Protein AF-A0A9D2RG95-F1 (afdb_monomer)

Radius of gyration: 26.45 Å; Cα contacts (8 Å, |Δi|>4): 60; chains: 1; bounding box: 80×42×58 Å

pLDDT: mean 75.7, std 16.34, range [35.78, 97.38]

Organism: NCBI:txid2838684

Structure (mmCIF, N/CA/C/O backbone):
data_AF-A0A9D2RG95-F1
#
_entry.id   AF-A0A9D2RG95-F1
#
loop_
_atom_site.group_PDB
_atom_site.id
_atom_site.type_symbol
_atom_site.label_atom_id
_atom_site.label_alt_id
_atom_site.label_comp_id
_atom_site.label_asym_id
_atom_site.label_entity_id
_atom_site.label_seq_id
_atom_site.pdbx_PDB_ins_code
_atom_site.Cartn_x
_atom_site.Cartn_y
_atom_site.Cartn_z
_atom_site.occupancy
_atom_site.B_iso_or_equiv
_atom_site.auth_seq_id
_atom_site.auth_comp_id
_atom_site.auth_asym_id
_atom_site.auth_atom_id
_atom_site.pdbx_PDB_model_num
ATOM 1 N N . MET A 1 1 ? -0.736 22.226 11.558 1.00 35.78 1 MET A N 1
ATOM 2 C CA . MET A 1 1 ? -0.868 20.759 11.587 1.00 35.78 1 MET A CA 1
ATOM 3 C C . MET A 1 1 ? -1.206 20.359 10.177 1.00 35.78 1 MET A C 1
ATOM 5 O O . MET A 1 1 ? -2.366 20.478 9.792 1.00 35.78 1 MET A O 1
ATOM 9 N N . ASP A 1 2 ? -0.188 20.009 9.402 1.00 47.25 2 ASP A N 1
ATOM 10 C CA . ASP A 1 2 ? -0.387 19.375 8.107 1.00 47.25 2 ASP A CA 1
ATOM 11 C C . ASP A 1 2 ? -1.189 18.106 8.369 1.00 47.25 2 ASP A C 1
ATOM 13 O O . ASP A 1 2 ? -0.787 17.233 9.139 1.00 47.25 2 ASP A O 1
ATOM 17 N N . ARG A 1 3 ? -2.428 18.084 7.882 1.00 46.66 3 ARG A N 1
ATOM 18 C CA . ARG A 1 3 ? -3.219 16.865 7.916 1.00 46.66 3 ARG A CA 1
ATOM 19 C C . ARG A 1 3 ? -2.634 15.998 6.821 1.00 46.66 3 ARG A C 1
ATOM 21 O O . ARG A 1 3 ? -2.977 16.217 5.663 1.00 46.66 3 ARG A O 1
ATOM 28 N N . ASP A 1 4 ? -1.777 15.052 7.192 1.00 62.41 4 ASP A N 1
ATOM 29 C CA . ASP A 1 4 ? -1.473 13.916 6.330 1.00 62.41 4 ASP A CA 1
ATOM 30 C C . ASP A 1 4 ? -2.816 13.322 5.906 1.00 62.41 4 ASP A C 1
ATOM 32 O O . ASP A 1 4 ? -3.574 12.780 6.720 1.00 62.41 4 ASP A O 1
ATOM 36 N N . MET A 1 5 ? -3.184 13.559 4.648 1.00 60.47 5 MET A N 1
ATOM 37 C CA . MET A 1 5 ? -4.408 13.017 4.092 1.00 60.47 5 MET A CA 1
ATOM 38 C C . MET A 1 5 ? -4.268 11.493 4.157 1.00 60.47 5 MET A C 1
ATOM 40 O O . MET A 1 5 ? -3.232 10.973 3.739 1.00 60.47 5 MET A O 1
ATOM 44 N N . PRO A 1 6 ? -5.248 10.766 4.721 1.00 71.69 6 PRO A N 1
ATOM 45 C CA . PRO A 1 6 ? -5.154 9.319 4.798 1.00 71.69 6 PRO A CA 1
ATOM 46 C C . PRO A 1 6 ? -4.976 8.762 3.385 1.00 71.69 6 PRO A C 1
ATOM 48 O O . PRO A 1 6 ? -5.743 9.109 2.485 1.00 71.69 6 PRO A O 1
ATOM 51 N N . GLY A 1 7 ? -3.945 7.935 3.205 1.00 79.88 7 GLY A N 1
ATOM 52 C CA . GLY A 1 7 ? -3.674 7.285 1.928 1.00 79.88 7 GLY A CA 1
ATOM 53 C C . GLY A 1 7 ? -4.872 6.451 1.449 1.00 79.88 7 GLY A C 1
ATOM 54 O O . GLY A 1 7 ? -5.694 6.022 2.271 1.00 79.88 7 GLY A O 1
ATOM 55 N N . PRO A 1 8 ? -5.000 6.228 0.130 1.00 86.69 8 PRO A N 1
ATOM 56 C CA . PRO A 1 8 ? -6.091 5.438 -0.430 1.00 86.69 8 PRO A CA 1
ATOM 57 C C . PRO A 1 8 ? -6.066 3.994 0.094 1.00 86.69 8 PRO A C 1
ATOM 59 O O . PRO A 1 8 ? -5.005 3.437 0.377 1.00 86.69 8 PRO A O 1
ATOM 62 N N . MET A 1 9 ? -7.245 3.375 0.217 1.00 89.50 9 MET A N 1
ATOM 63 C CA . MET A 1 9 ? -7.356 1.950 0.551 1.00 89.50 9 MET A CA 1
ATOM 64 C C . MET A 1 9 ? -6.819 1.109 -0.605 1.00 89.50 9 MET A C 1
ATOM 66 O O . MET A 1 9 ? -7.086 1.405 -1.771 1.00 89.50 9 MET A O 1
ATOM 70 N N . THR A 1 10 ? -6.075 0.050 -0.289 1.00 90.44 10 THR A N 1
ATOM 71 C CA . THR A 1 10 ? -5.647 -0.897 -1.322 1.00 90.44 10 THR A CA 1
ATOM 72 C C . THR A 1 10 ? -6.854 -1.688 -1.839 1.00 90.44 10 THR A C 1
ATOM 74 O O . THR A 1 10 ? -7.814 -1.890 -1.085 1.00 90.44 10 THR A O 1
ATOM 77 N N . PRO A 1 11 ? -6.813 -2.225 -3.074 1.00 88.12 11 PRO A N 1
ATOM 78 C CA . PRO A 1 11 ? -7.899 -3.065 -3.583 1.00 88.12 11 PRO A CA 1
ATOM 79 C C . PRO A 1 11 ? -8.165 -4.273 -2.673 1.00 88.12 11 PRO A C 1
ATOM 81 O O . PRO A 1 11 ? -9.296 -4.723 -2.511 1.00 88.12 11 PRO A O 1
ATOM 84 N N . PHE A 1 12 ? -7.121 -4.777 -2.007 1.00 88.75 12 PHE A N 1
ATOM 85 C CA . PHE A 1 12 ? -7.258 -5.833 -1.012 1.00 88.75 12 PHE A CA 1
ATOM 86 C C . PHE A 1 12 ? -8.020 -5.370 0.238 1.00 88.75 12 PHE A C 1
ATOM 88 O O . PHE A 1 12 ? -8.927 -6.073 0.690 1.00 88.75 12 PHE A O 1
ATOM 95 N N . ASP A 1 13 ? -7.696 -4.190 0.775 1.00 91.38 13 ASP A N 1
ATOM 96 C CA . ASP A 1 13 ? -8.380 -3.625 1.942 1.00 91.38 13 ASP A CA 1
ATOM 97 C C . ASP A 1 13 ? -9.872 -3.403 1.678 1.00 91.38 13 ASP A C 1
ATOM 99 O O . ASP A 1 13 ? -10.701 -3.705 2.541 1.00 91.38 13 ASP A O 1
ATOM 103 N N . GLU A 1 14 ? -10.231 -2.942 0.479 1.00 89.81 14 GLU A N 1
ATOM 104 C CA . GLU A 1 14 ? -11.627 -2.755 0.066 1.00 89.81 14 GLU A CA 1
ATOM 105 C C . GLU A 1 14 ? -12.434 -4.058 0.100 1.00 89.81 14 GLU A C 1
ATOM 107 O O . GLU A 1 14 ? -13.611 -4.057 0.461 1.00 89.81 14 GLU A O 1
ATOM 112 N N . LEU A 1 15 ? -11.796 -5.189 -0.203 1.00 88.25 15 LEU A N 1
ATOM 113 C CA . LEU A 1 15 ? -12.445 -6.500 -0.235 1.00 88.25 15 LEU A CA 1
ATOM 114 C C . LEU A 1 15 ? -12.613 -7.133 1.146 1.00 88.25 15 LEU A C 1
ATOM 116 O O . LEU A 1 15 ? -13.550 -7.906 1.376 1.00 88.25 15 LEU A O 1
ATOM 120 N N . VAL A 1 16 ? -11.705 -6.837 2.075 1.00 91.38 16 VAL A N 1
ATOM 121 C CA . VAL A 1 16 ? -11.740 -7.405 3.433 1.00 91.38 16 VAL A CA 1
ATOM 122 C C . VAL A 1 16 ? -12.428 -6.483 4.437 1.00 91.38 16 VAL A C 1
ATOM 124 O O . VAL A 1 16 ? -12.836 -6.931 5.512 1.00 91.38 16 VAL A O 1
ATOM 127 N N . THR A 1 17 ? -12.637 -5.219 4.085 1.00 91.88 17 THR A N 1
ATOM 128 C CA . THR A 1 17 ? -13.359 -4.240 4.896 1.00 91.88 17 THR A CA 1
ATOM 129 C C . THR A 1 17 ? -14.785 -4.016 4.374 1.00 91.88 17 THR A C 1
ATOM 131 O O . THR A 1 17 ? -15.165 -4.515 3.323 1.00 91.88 17 THR A O 1
ATOM 134 N N . THR A 1 18 ? -15.641 -3.354 5.153 1.00 91.00 18 THR A N 1
ATOM 135 C CA . THR A 1 18 ? -16.963 -2.875 4.694 1.00 91.00 18 THR A CA 1
ATOM 136 C C . THR A 1 18 ? -17.213 -1.469 5.235 1.00 91.00 18 THR A C 1
ATOM 138 O O . THR A 1 18 ? -16.559 -1.089 6.214 1.00 91.00 18 THR A O 1
ATOM 141 N N . PRO A 1 19 ? -18.163 -0.698 4.670 1.00 92.06 19 PRO A N 1
ATOM 142 C CA . PRO A 1 19 ? -18.509 0.624 5.187 1.00 92.06 19 PRO A CA 1
ATOM 143 C C . PRO A 1 19 ? -18.832 0.619 6.687 1.00 92.06 19 PRO A C 1
ATOM 145 O O . PRO A 1 19 ? -18.393 1.501 7.418 1.00 92.06 19 PRO A O 1
ATOM 148 N N . GLU A 1 20 ? -19.519 -0.410 7.185 1.00 93.69 20 GLU A N 1
ATOM 149 C CA . GLU A 1 20 ? -19.865 -0.533 8.606 1.00 93.69 20 GLU A CA 1
ATOM 150 C C . GLU A 1 20 ? -18.627 -0.787 9.471 1.00 93.69 20 GLU A C 1
ATOM 152 O O . GLU A 1 20 ? -18.499 -0.218 10.554 1.00 93.69 20 GLU A O 1
ATOM 157 N N . LEU A 1 21 ? -17.675 -1.602 8.996 1.00 94.56 21 LEU A N 1
ATOM 158 C CA . LEU A 1 21 ? -16.404 -1.802 9.698 1.00 94.56 21 LEU A CA 1
ATOM 159 C C . LEU A 1 21 ? -15.567 -0.522 9.712 1.00 94.56 21 LEU A C 1
ATOM 161 O O . LEU A 1 21 ? -14.933 -0.239 10.725 1.00 94.56 21 LEU A O 1
ATOM 165 N N . GLN A 1 22 ? -15.589 0.265 8.635 1.00 94.62 22 GLN A N 1
ATOM 166 C CA . GLN A 1 22 ? -14.927 1.571 8.593 1.00 94.62 22 GLN A CA 1
ATOM 167 C C . GLN A 1 22 ? -15.564 2.550 9.586 1.00 94.62 22 GLN A C 1
ATOM 169 O O . GLN A 1 22 ? -14.845 3.211 10.333 1.00 94.62 22 GLN A O 1
ATOM 174 N N . MET A 1 23 ? -16.897 2.568 9.701 1.00 95.25 23 MET A N 1
ATOM 175 C CA . MET A 1 23 ? -17.581 3.339 10.747 1.00 95.25 23 MET A CA 1
ATOM 176 C C . MET A 1 23 ? -17.139 2.900 12.147 1.00 95.25 23 MET A C 1
ATOM 178 O O . MET A 1 23 ? -16.797 3.741 12.974 1.00 95.25 23 MET A O 1
ATOM 182 N N . ILE A 1 24 ? -17.073 1.592 12.414 1.00 95.44 24 ILE A N 1
ATOM 183 C CA . ILE A 1 24 ? -16.604 1.083 13.711 1.00 95.44 24 ILE A CA 1
ATOM 184 C C . ILE A 1 24 ? -15.153 1.505 13.970 1.00 95.44 24 ILE A C 1
ATOM 186 O O . ILE A 1 24 ? -14.861 1.969 15.070 1.00 95.44 24 ILE A O 1
ATOM 190 N N . LYS A 1 25 ? -14.256 1.410 12.977 1.00 95.38 25 LYS A N 1
ATOM 191 C CA . LYS A 1 25 ? -12.858 1.866 13.094 1.00 95.38 25 LYS A CA 1
ATOM 192 C C . LYS A 1 25 ? -12.768 3.337 13.499 1.00 95.38 25 LYS A C 1
ATOM 194 O O . LYS A 1 25 ? -11.995 3.664 14.396 1.00 95.38 25 LYS A O 1
ATOM 199 N N . LEU A 1 26 ? -13.587 4.201 12.894 1.00 95.19 26 LEU A N 1
ATOM 200 C CA . LEU A 1 26 ? -13.646 5.629 13.224 1.00 95.19 26 LEU A CA 1
ATOM 201 C C . LEU A 1 26 ? -14.147 5.891 14.650 1.00 95.19 26 LEU A C 1
ATOM 203 O O . LEU A 1 26 ? -13.768 6.888 15.258 1.00 95.19 26 LEU A O 1
ATOM 207 N N . LEU A 1 27 ? -14.967 4.996 15.204 1.00 94.31 27 LEU A N 1
ATOM 208 C CA . LEU A 1 27 ? -15.476 5.108 16.571 1.00 94.31 27 LEU A CA 1
ATOM 209 C C . LEU A 1 27 ? -14.473 4.633 17.633 1.00 9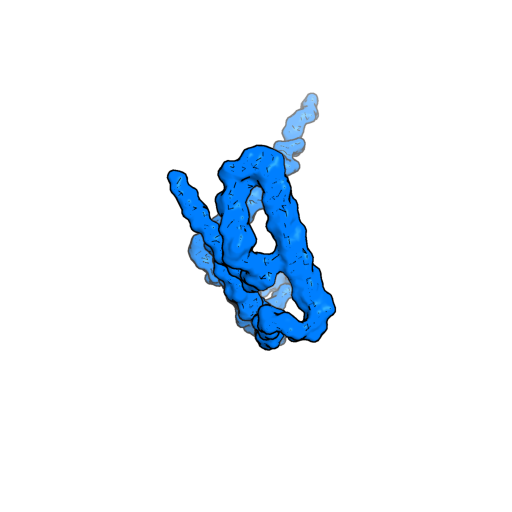4.31 27 LEU A C 1
ATOM 211 O O . LEU A 1 27 ? -14.592 5.039 18.791 1.00 94.31 27 LEU A O 1
ATOM 215 N N . ILE A 1 28 ? -13.473 3.814 17.271 1.00 95.56 28 ILE A N 1
ATOM 216 C CA . ILE A 1 28 ? -12.503 3.242 18.225 1.00 95.56 28 ILE A CA 1
ATOM 217 C C . ILE A 1 28 ? -11.834 4.319 19.096 1.00 95.56 28 ILE A C 1
ATOM 219 O O . ILE A 1 28 ? -11.838 4.146 20.316 1.00 95.56 28 ILE A O 1
ATOM 223 N N . PRO A 1 29 ? -11.299 5.438 18.566 1.00 95.31 29 PRO A N 1
ATOM 224 C CA . PRO A 1 29 ? -10.659 6.462 19.397 1.00 95.31 29 PRO A CA 1
ATOM 225 C C . PRO A 1 29 ? -11.583 7.063 20.467 1.00 95.31 29 PRO A C 1
ATOM 227 O O . PRO A 1 29 ? -11.111 7.494 21.519 1.00 95.31 29 PRO A O 1
ATOM 230 N N . TYR A 1 30 ? -12.897 7.052 20.242 1.00 95.56 30 TYR A N 1
ATOM 231 C CA . TYR A 1 30 ? -13.893 7.631 21.145 1.00 95.56 30 TYR A CA 1
ATOM 232 C C . TYR A 1 30 ? -14.452 6.626 22.162 1.00 95.56 30 TYR A C 1
ATOM 234 O O . TYR A 1 30 ? -15.110 7.027 23.120 1.00 95.56 30 TYR A O 1
ATOM 242 N N . ALA A 1 31 ? -14.179 5.328 21.999 1.00 93.69 31 ALA A N 1
ATOM 243 C CA . ALA A 1 31 ? -14.624 4.313 22.946 1.00 93.69 31 ALA A CA 1
ATOM 244 C C . ALA A 1 31 ? -13.811 4.356 24.265 1.00 93.69 31 ALA A C 1
ATOM 246 O O . ALA A 1 31 ? -12.632 4.729 24.250 1.00 93.69 31 ALA A O 1
ATOM 247 N N . PRO A 1 32 ? -14.389 3.932 25.409 1.00 93.88 32 PRO A N 1
ATOM 248 C CA . PRO A 1 32 ? -13.650 3.710 26.658 1.00 93.88 32 PRO A CA 1
ATOM 249 C C . PRO A 1 32 ? -12.541 2.664 26.484 1.00 93.88 32 PRO A C 1
ATOM 251 O O . PRO A 1 32 ? -12.652 1.800 25.618 1.00 93.88 32 PRO A O 1
ATOM 254 N N . ALA A 1 33 ? -11.502 2.684 27.326 1.00 89.62 33 ALA A N 1
ATOM 255 C CA . ALA A 1 33 ? -10.291 1.865 27.153 1.00 89.62 33 ALA A CA 1
ATOM 256 C C . ALA A 1 33 ? -10.557 0.365 26.885 1.00 89.62 33 ALA A C 1
ATOM 258 O O . ALA A 1 33 ? -10.022 -0.191 25.927 1.00 89.62 33 ALA A O 1
ATOM 259 N N . SER A 1 34 ? -11.439 -0.272 27.662 1.00 88.81 34 SER A N 1
ATOM 260 C CA . SER A 1 34 ? -11.842 -1.676 27.463 1.00 88.81 34 SER A CA 1
ATOM 261 C C . SER A 1 34 ? -12.628 -1.901 26.161 1.00 88.81 34 SER A C 1
ATOM 263 O O . SER A 1 34 ? -12.466 -2.919 25.482 1.00 88.81 34 SER A O 1
ATOM 265 N N . GLY A 1 35 ? -13.449 -0.924 25.769 1.00 92.31 35 GLY A N 1
ATOM 266 C CA . GLY A 1 35 ? -14.191 -0.920 24.511 1.00 92.31 35 GLY A CA 1
ATOM 267 C C . GLY A 1 35 ? -13.280 -0.781 23.292 1.00 92.31 35 GLY A C 1
ATOM 268 O O . GLY A 1 35 ? -13.493 -1.482 22.308 1.00 92.31 35 GLY A O 1
ATOM 269 N N . ARG A 1 36 ? -12.221 0.042 23.365 1.00 95.94 36 ARG A N 1
ATOM 270 C CA . ARG A 1 36 ? -11.254 0.211 22.262 1.00 95.94 36 ARG A CA 1
ATOM 271 C C . ARG A 1 36 ? -10.620 -1.113 21.870 1.00 95.94 36 ARG A C 1
ATOM 273 O O . ARG A 1 36 ? -10.625 -1.464 20.694 1.00 95.94 36 ARG A O 1
ATOM 280 N N . GLN A 1 37 ? -10.118 -1.856 22.859 1.00 95.50 37 GLN A N 1
ATOM 281 C CA . GLN A 1 37 ? -9.490 -3.157 22.631 1.00 95.50 37 GLN A CA 1
ATOM 282 C C . GLN A 1 37 ? -10.484 -4.153 22.026 1.00 95.50 37 GLN A C 1
ATOM 284 O O . GLN A 1 37 ? 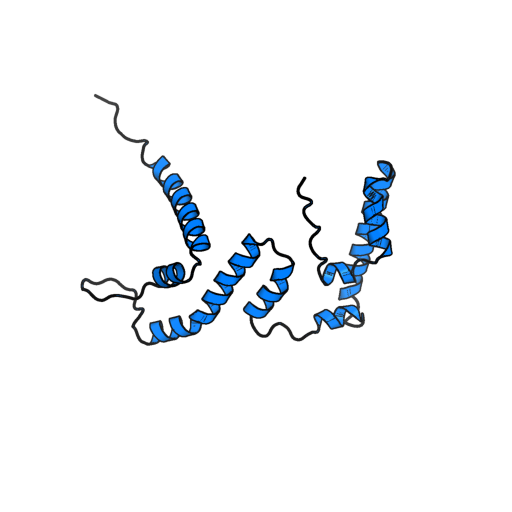-10.158 -4.834 21.057 1.00 95.50 37 GLN A O 1
ATOM 289 N N . THR A 1 38 ? -11.706 -4.200 22.560 1.00 95.69 38 THR A N 1
ATOM 290 C CA . THR A 1 38 ? -12.754 -5.114 22.085 1.00 95.69 38 THR A CA 1
ATOM 291 C C . THR A 1 38 ? -13.160 -4.808 20.641 1.00 95.69 38 THR A C 1
ATOM 293 O O . THR A 1 38 ? -13.214 -5.714 19.812 1.00 95.69 38 THR A O 1
ATOM 296 N N . LEU A 1 39 ? -13.398 -3.534 20.311 1.00 96.50 39 LEU A N 1
ATOM 297 C CA . LEU A 1 39 ? -13.764 -3.103 18.959 1.00 96.50 39 LEU A CA 1
ATOM 298 C C . LEU A 1 39 ? -12.616 -3.311 17.966 1.00 96.50 39 LEU A C 1
ATOM 300 O O . LEU A 1 39 ? -12.848 -3.821 16.872 1.00 96.50 39 LEU A O 1
ATOM 304 N N . ALA A 1 40 ? -11.379 -2.983 18.348 1.00 96.25 40 ALA A N 1
ATOM 305 C CA . ALA A 1 40 ? -10.203 -3.221 17.513 1.00 96.25 40 ALA A CA 1
ATOM 306 C C . ALA A 1 40 ? -10.021 -4.715 17.207 1.00 96.25 40 ALA A C 1
ATOM 308 O O . ALA A 1 40 ? -9.818 -5.091 16.050 1.00 96.25 40 ALA A O 1
ATOM 309 N N . ALA A 1 41 ? -10.160 -5.572 18.224 1.00 96.50 41 ALA A N 1
ATOM 310 C CA . ALA A 1 41 ? -10.096 -7.019 18.059 1.00 96.50 41 ALA A CA 1
ATOM 311 C C . ALA A 1 41 ? -11.225 -7.540 17.157 1.00 96.50 41 ALA A C 1
ATOM 313 O O . ALA A 1 41 ? -10.962 -8.337 16.259 1.00 96.50 41 ALA A O 1
ATOM 314 N N . LEU A 1 42 ? -12.461 -7.061 17.339 1.00 95.94 42 LEU A N 1
ATOM 315 C CA . LEU A 1 42 ? -13.605 -7.435 16.504 1.00 95.94 42 LEU A CA 1
ATOM 316 C C . LEU A 1 42 ? -13.387 -7.062 15.032 1.00 95.94 42 LEU A C 1
ATOM 318 O O . LEU A 1 42 ? -13.626 -7.888 14.147 1.00 95.94 42 LEU A O 1
ATOM 322 N N . VAL A 1 43 ? -12.921 -5.837 14.768 1.00 97.38 43 VAL A N 1
ATOM 323 C CA . VAL A 1 43 ? -12.603 -5.374 13.411 1.00 97.38 43 VAL A CA 1
ATOM 324 C C . VAL A 1 43 ? -11.548 -6.285 12.794 1.00 97.38 43 VAL A C 1
ATOM 326 O O . VAL A 1 43 ? -11.792 -6.856 11.732 1.00 97.38 43 VAL A O 1
ATOM 329 N N . LYS A 1 44 ? -10.417 -6.497 13.479 1.00 97.38 44 LYS A N 1
ATOM 330 C CA . LYS A 1 44 ? -9.318 -7.307 12.938 1.00 97.38 44 LYS A CA 1
ATOM 331 C C . LYS A 1 44 ? -9.693 -8.767 12.744 1.00 97.38 44 LYS A C 1
ATOM 333 O O . LYS A 1 44 ? -9.353 -9.344 11.716 1.00 97.38 44 LYS A O 1
ATOM 338 N N . TYR A 1 45 ? -10.454 -9.344 13.668 1.00 97.00 45 TYR A N 1
ATOM 339 C CA . TYR A 1 45 ? -11.002 -10.687 13.512 1.00 97.00 45 TYR A CA 1
ATOM 340 C C . TYR A 1 45 ? -11.898 -10.794 12.271 1.00 97.00 45 TYR A C 1
ATOM 342 O O . TYR A 1 45 ? -11.797 -11.757 11.510 1.00 97.00 45 TYR A O 1
ATOM 350 N N . THR A 1 46 ? -12.757 -9.799 12.042 1.00 95.44 46 THR A N 1
ATOM 351 C CA . THR A 1 46 ? -13.680 -9.802 10.901 1.00 95.44 46 THR A CA 1
ATOM 352 C C . THR A 1 46 ? -12.937 -9.647 9.574 1.00 95.44 46 THR A C 1
ATOM 354 O O . THR A 1 46 ? -13.226 -10.395 8.638 1.00 95.44 46 THR A O 1
ATOM 357 N N . GLU A 1 47 ? -11.962 -8.736 9.498 1.00 95.56 47 GLU A N 1
ATOM 358 C CA . GLU A 1 47 ? -11.095 -8.555 8.323 1.00 95.56 47 GLU A CA 1
ATOM 359 C C . GLU A 1 47 ? -10.303 -9.826 8.020 1.00 95.56 47 GLU A C 1
ATOM 361 O O . GLU A 1 47 ? -10.353 -10.330 6.901 1.00 95.56 47 GLU A O 1
ATOM 366 N N . LEU A 1 48 ? -9.657 -10.415 9.032 1.00 95.19 48 LEU A N 1
ATOM 367 C CA . LEU A 1 48 ? -8.899 -11.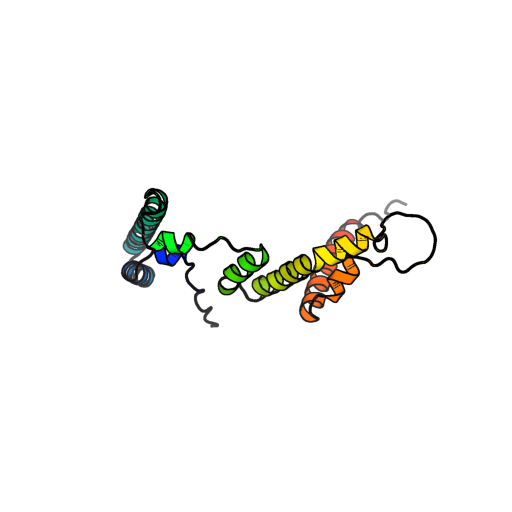655 8.881 1.00 95.19 48 LEU A CA 1
ATOM 368 C C . LEU A 1 48 ? -9.789 -12.801 8.390 1.00 95.19 48 LEU A C 1
ATOM 370 O O . LEU A 1 48 ? -9.444 -13.512 7.448 1.00 95.19 48 LEU A O 1
ATOM 374 N N . ARG A 1 49 ? -10.970 -12.971 8.993 1.00 93.06 49 ARG A N 1
ATOM 375 C CA . ARG A 1 49 ? -11.929 -14.001 8.579 1.00 93.06 49 ARG A CA 1
ATOM 376 C C . ARG A 1 49 ? -12.364 -13.815 7.124 1.00 93.06 49 ARG A C 1
ATOM 378 O O . ARG A 1 49 ? -12.540 -14.814 6.426 1.00 93.06 49 ARG A O 1
ATOM 385 N N . LYS A 1 50 ? -12.565 -12.576 6.665 1.00 90.56 50 LYS A N 1
ATOM 386 C CA . LYS A 1 50 ? -12.890 -12.275 5.262 1.00 90.56 50 LYS A CA 1
ATOM 387 C C . LYS A 1 50 ? -11.703 -12.555 4.340 1.00 90.56 50 LYS A C 1
ATOM 389 O O . LYS A 1 50 ? -11.897 -13.263 3.358 1.00 90.56 50 LYS A O 1
ATOM 394 N N . ALA A 1 51 ? -10.500 -12.108 4.701 1.00 90.56 51 ALA A N 1
ATOM 395 C CA . ALA A 1 51 ? -9.261 -12.353 3.960 1.00 90.56 51 ALA A CA 1
ATOM 396 C C . ALA A 1 51 ? -9.021 -13.851 3.719 1.00 90.56 51 ALA A C 1
ATOM 398 O O . ALA A 1 51 ? -8.826 -14.287 2.588 1.00 90.56 51 ALA A O 1
ATOM 399 N N . VAL A 1 52 ? -9.128 -14.663 4.775 1.00 89.25 52 VAL A N 1
ATOM 400 C CA . VAL A 1 52 ? -8.977 -16.123 4.689 1.00 89.25 52 VAL A CA 1
ATOM 401 C C . VAL A 1 52 ? -10.046 -16.727 3.773 1.00 89.25 52 VAL A C 1
ATOM 403 O O . VAL A 1 52 ? -9.731 -17.539 2.904 1.00 89.25 52 VAL A O 1
ATOM 406 N N . ARG A 1 53 ? -11.313 -16.319 3.928 1.00 86.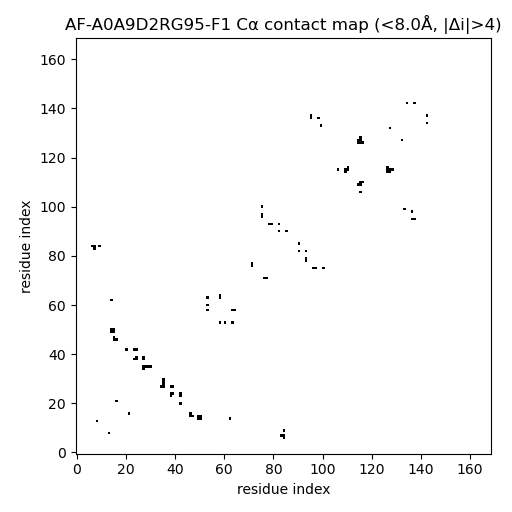50 53 ARG A N 1
ATOM 407 C CA . ARG A 1 53 ? -12.425 -16.818 3.101 1.00 86.50 53 ARG A CA 1
ATOM 408 C C . ARG A 1 53 ? -12.298 -16.450 1.632 1.00 86.50 53 ARG A C 1
ATOM 410 O O . ARG A 1 53 ? -12.765 -17.229 0.805 1.00 86.50 53 ARG A O 1
ATOM 417 N N . LEU A 1 54 ? -11.691 -15.305 1.326 1.00 82.81 54 LEU A N 1
ATOM 418 C CA . LEU A 1 54 ? -11.440 -14.852 -0.036 1.00 82.81 54 LEU A CA 1
ATOM 419 C C . LEU A 1 54 ? -10.700 -15.966 -0.799 1.00 82.81 54 LEU A C 1
ATOM 421 O O . LEU A 1 54 ? -11.256 -16.582 -1.702 1.00 82.81 54 LEU A O 1
ATOM 425 N N . PHE A 1 55 ? -9.528 -16.375 -0.320 1.00 77.06 55 PHE A N 1
ATOM 426 C CA . PHE A 1 55 ? -8.696 -17.353 -1.030 1.00 77.06 55 PHE A CA 1
ATOM 427 C C . PHE A 1 55 ? -9.087 -18.824 -0.807 1.00 77.06 55 PHE A C 1
ATOM 429 O O . PHE A 1 55 ? -8.784 -19.669 -1.642 1.00 77.06 55 PHE A O 1
ATOM 436 N N . HIS A 1 56 ? -9.818 -19.154 0.265 1.00 76.50 56 HIS A N 1
ATOM 437 C CA . HIS A 1 56 ? -10.312 -20.526 0.484 1.00 76.50 56 HIS A CA 1
ATOM 438 C C . HIS A 1 56 ? -11.453 -20.928 -0.466 1.00 76.50 56 HIS A C 1
ATOM 440 O O . HIS A 1 56 ? -11.741 -22.113 -0.626 1.00 76.50 56 HIS A O 1
ATOM 446 N N . SER A 1 57 ? -12.124 -19.960 -1.096 1.00 61.81 57 SER A N 1
ATOM 447 C CA . SER A 1 57 ? -13.345 -20.181 -1.881 1.00 61.81 57 SER A CA 1
ATOM 448 C C . SER A 1 57 ? -13.092 -20.382 -3.379 1.00 61.81 57 SER A C 1
ATOM 450 O O . SER A 1 57 ? -13.953 -20.010 -4.171 1.00 61.81 57 SER A O 1
ATOM 452 N N . GLY A 1 58 ? -11.937 -20.917 -3.790 1.00 58.19 58 GLY A N 1
ATOM 453 C CA . GLY A 1 58 ? -11.660 -21.340 -5.176 1.00 58.19 58 GLY A CA 1
ATOM 454 C C . GLY A 1 58 ? -12.149 -20.390 -6.285 1.00 58.19 58 GLY A C 1
ATOM 455 O O . GLY A 1 58 ? -12.773 -20.858 -7.233 1.00 58.19 58 GLY A O 1
ATOM 456 N N . GLY A 1 59 ? -11.963 -19.072 -6.133 1.00 55.25 59 GLY A N 1
ATOM 457 C CA . GLY A 1 59 ? -12.302 -18.070 -7.162 1.00 55.25 59 GLY A CA 1
ATOM 458 C C . GLY A 1 59 ? -13.786 -17.684 -7.300 1.00 55.25 59 GLY A C 1
ATOM 459 O O . GLY A 1 59 ? -14.155 -16.953 -8.212 1.00 55.25 59 GLY A O 1
ATOM 460 N N . ARG A 1 60 ? -14.691 -18.132 -6.414 1.00 55.53 60 ARG A N 1
ATOM 461 C CA . ARG A 1 60 ? -16.140 -17.832 -6.553 1.00 55.53 60 ARG A CA 1
ATOM 462 C C . ARG A 1 60 ? -16.615 -16.528 -5.911 1.00 55.53 60 ARG A C 1
ATOM 464 O O . ARG A 1 60 ? -17.799 -16.208 -6.008 1.00 55.53 60 ARG A O 1
ATOM 471 N N . CYS A 1 61 ? -15.738 -15.771 -5.258 1.00 58.19 61 CYS A N 1
ATOM 472 C CA . CYS A 1 61 ? -16.101 -14.452 -4.742 1.00 58.19 61 CYS A CA 1
ATOM 473 C C . CYS A 1 61 ? -16.010 -13.415 -5.875 1.00 58.19 61 CYS A C 1
ATOM 475 O O . CYS A 1 61 ? -14.941 -13.296 -6.471 1.00 58.19 61 CYS A O 1
ATOM 477 N N . PRO A 1 62 ? -17.067 -12.620 -6.145 1.00 57.50 62 PRO A N 1
ATOM 478 C CA . PRO A 1 62 ? -17.057 -11.610 -7.208 1.00 57.50 62 PRO A CA 1
ATOM 479 C C . PRO A 1 62 ? -15.871 -10.641 -7.132 1.00 57.50 62 PRO A C 1
ATOM 481 O O . PRO A 1 62 ? -15.345 -10.246 -8.161 1.00 57.50 62 PRO A O 1
ATOM 484 N N . GLY A 1 63 ? -15.414 -10.317 -5.919 1.00 59.50 63 GLY A N 1
ATOM 485 C CA . GLY A 1 63 ? -14.269 -9.435 -5.697 1.00 59.50 63 GLY A CA 1
ATOM 486 C C . GLY A 1 63 ? -12.897 -10.033 -6.028 1.00 59.50 63 GLY A C 1
ATOM 487 O O . GLY A 1 63 ? -11.956 -9.282 -6.225 1.00 59.50 63 GLY A O 1
ATOM 488 N N . ILE A 1 64 ? -12.767 -11.362 -6.135 1.00 58.97 64 ILE A N 1
ATOM 489 C CA . ILE A 1 64 ? -11.509 -12.007 -6.565 1.00 58.97 64 ILE A CA 1
ATOM 490 C C . ILE A 1 64 ? -11.327 -11.888 -8.070 1.00 58.97 64 ILE A C 1
ATOM 492 O O . ILE A 1 64 ? -10.197 -11.802 -8.521 1.00 58.97 64 ILE A O 1
ATOM 496 N N . ARG A 1 65 ? -12.420 -11.802 -8.838 1.00 57.03 65 ARG A N 1
ATOM 497 C CA . ARG A 1 65 ? -12.349 -11.598 -10.290 1.00 57.03 65 ARG A CA 1
ATOM 498 C C . ARG A 1 65 ? -11.647 -10.295 -10.672 1.00 57.03 65 ARG A C 1
ATOM 500 O O . ARG A 1 65 ? -11.064 -10.229 -11.741 1.00 57.03 65 ARG A O 1
ATOM 507 N N . ALA A 1 66 ? -11.663 -9.291 -9.792 1.00 55.62 66 ALA A N 1
ATOM 508 C CA . ALA A 1 66 ? -10.883 -8.065 -9.969 1.00 55.62 66 ALA A CA 1
ATOM 509 C C . ALA A 1 66 ? -9.362 -8.307 -9.860 1.00 55.62 66 ALA A C 1
ATOM 511 O O . ALA A 1 66 ? -8.588 -7.580 -10.459 1.00 55.62 66 ALA A O 1
ATOM 512 N N . PHE A 1 67 ? -8.930 -9.355 -9.150 1.00 62.31 67 PHE A N 1
ATOM 513 C CA . PHE A 1 67 ? -7.542 -9.841 -9.156 1.00 62.31 67 PHE A CA 1
ATOM 514 C C . PHE A 1 67 ? -7.275 -10.909 -10.230 1.00 62.31 67 PHE A C 1
ATOM 516 O O . PHE A 1 67 ? -6.146 -11.373 -10.354 1.00 62.31 67 PHE A O 1
ATOM 523 N N . GLU A 1 68 ? -8.304 -11.336 -10.969 1.00 58.12 68 GLU A N 1
ATOM 524 C CA . GLU A 1 68 ? -8.173 -12.194 -12.157 1.00 58.12 68 GLU A CA 1
ATOM 525 C C . GLU A 1 68 ? -8.025 -11.361 -13.440 1.00 58.12 68 GLU A C 1
ATOM 527 O O . GLU A 1 68 ? -7.989 -11.930 -14.533 1.00 58.12 68 GLU A O 1
ATOM 532 N N . GLU A 1 69 ? -7.936 -10.026 -13.326 1.00 62.34 69 GLU A N 1
ATOM 533 C CA . GLU A 1 69 ? -7.434 -9.197 -14.419 1.00 62.34 69 GLU A CA 1
ATOM 534 C C . GLU A 1 69 ? -6.079 -9.749 -14.885 1.00 62.34 69 GLU A C 1
ATOM 536 O O . GLU A 1 69 ? -5.311 -10.269 -14.063 1.00 62.34 69 GLU A O 1
ATOM 541 N N . PRO A 1 70 ? -5.807 -9.724 -16.205 1.00 60.31 70 PRO A N 1
ATOM 542 C CA . PRO A 1 70 ? -4.553 -10.237 -16.730 1.00 60.31 70 PRO A CA 1
ATOM 543 C C . PRO A 1 70 ? -3.408 -9.602 -15.949 1.00 60.31 70 PRO A C 1
ATOM 545 O O . PRO A 1 70 ? -3.390 -8.389 -15.733 1.00 60.31 70 PRO A O 1
ATOM 548 N N . ALA A 1 71 ? -2.496 -10.450 -15.469 1.00 64.25 71 ALA A N 1
ATOM 549 C CA . ALA A 1 71 ? -1.313 -9.982 -14.769 1.00 64.25 71 ALA A CA 1
ATOM 550 C C . ALA A 1 71 ? -0.638 -8.899 -15.626 1.00 64.25 71 ALA A C 1
ATOM 552 O O . ALA A 1 71 ? -0.626 -9.055 -16.849 1.00 64.25 71 ALA A O 1
ATOM 553 N N . PRO A 1 72 ? -0.112 -7.823 -15.013 1.00 70.19 72 PRO A N 1
ATOM 554 C CA . PRO A 1 72 ? 0.553 -6.767 -15.760 1.00 70.19 72 PRO A CA 1
ATOM 555 C C . PRO A 1 72 ? 1.562 -7.371 -16.736 1.00 70.19 72 PRO A C 1
ATOM 557 O O . PRO A 1 72 ? 2.374 -8.216 -16.347 1.00 70.19 72 PRO A O 1
ATOM 560 N N . ASP A 1 73 ? 1.471 -6.958 -18.000 1.00 70.56 73 ASP A N 1
ATOM 561 C CA . ASP A 1 73 ? 2.262 -7.525 -19.094 1.00 70.56 73 ASP A CA 1
ATOM 562 C C . ASP A 1 73 ? 3.762 -7.266 -18.888 1.00 70.56 73 ASP A C 1
ATOM 564 O O . ASP A 1 73 ? 4.606 -8.054 -19.324 1.00 70.56 73 ASP A O 1
ATOM 568 N N . THR A 1 74 ? 4.102 -6.185 -18.175 1.00 77.50 74 THR A N 1
ATOM 569 C CA . THR A 1 74 ? 5.478 -5.826 -17.836 1.00 77.50 74 THR A CA 1
ATOM 570 C C . THR A 1 74 ? 5.660 -5.496 -16.346 1.00 77.50 74 THR A C 1
ATOM 572 O O . THR A 1 74 ? 4.727 -5.057 -15.669 1.00 77.50 74 THR A O 1
ATOM 575 N N . PRO A 1 75 ? 6.885 -5.645 -15.800 1.00 76.56 75 PRO A N 1
ATOM 576 C CA . PRO A 1 75 ? 7.198 -5.191 -14.445 1.00 76.56 75 PRO A CA 1
ATOM 577 C C . PRO A 1 75 ? 6.936 -3.693 -14.230 1.00 76.56 75 PRO A C 1
ATOM 579 O O . PRO A 1 75 ? 6.589 -3.303 -13.119 1.00 76.56 75 PRO A O 1
ATOM 582 N N . ALA A 1 76 ? 7.070 -2.863 -15.268 1.00 79.50 76 ALA A N 1
ATOM 583 C CA . ALA A 1 76 ? 6.784 -1.431 -15.205 1.00 79.50 76 ALA A CA 1
ATOM 584 C C . ALA A 1 76 ? 5.291 -1.150 -14.962 1.00 79.50 76 ALA A C 1
ATOM 586 O O . ALA A 1 76 ? 4.956 -0.327 -14.110 1.00 79.50 76 ALA A O 1
ATOM 587 N N . ASP A 1 77 ? 4.399 -1.897 -15.619 1.00 83.19 77 ASP A N 1
ATOM 588 C CA . ASP A 1 77 ? 2.948 -1.770 -15.424 1.00 83.19 77 ASP A CA 1
ATOM 589 C C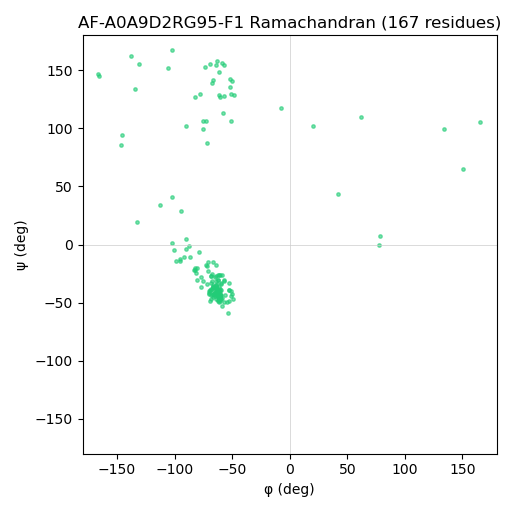 . ASP A 1 77 ? 2.531 -2.120 -13.988 1.00 83.19 77 ASP A C 1
ATOM 591 O O . ASP A 1 77 ? 1.610 -1.521 -13.432 1.00 83.19 77 ASP A O 1
ATOM 595 N N . LEU A 1 78 ? 3.225 -3.074 -13.356 1.00 83.62 78 LEU A N 1
ATOM 596 C CA . LEU A 1 78 ? 3.020 -3.399 -11.944 1.00 83.62 78 LEU A CA 1
ATOM 597 C C . LEU A 1 78 ? 3.454 -2.244 -11.030 1.00 83.62 78 LEU A C 1
ATOM 599 O O . LEU A 1 78 ? 2.747 -1.921 -10.077 1.00 83.62 78 LEU A O 1
ATOM 603 N N . LEU A 1 79 ? 4.608 -1.627 -11.304 1.00 85.19 79 LEU A N 1
ATOM 604 C CA . LEU A 1 79 ? 5.100 -0.496 -10.514 1.00 85.19 79 LEU A CA 1
ATOM 605 C C . LEU A 1 79 ? 4.151 0.701 -10.613 1.00 85.19 79 LEU A C 1
ATOM 607 O O . LEU A 1 79 ? 3.873 1.339 -9.597 1.00 85.19 79 LEU A O 1
ATOM 611 N N . GLU A 1 80 ? 3.581 0.961 -11.790 1.00 85.00 80 GLU A N 1
ATOM 612 C CA . GLU A 1 80 ? 2.583 2.022 -11.938 1.00 85.00 80 GLU A CA 1
ATOM 613 C C . GLU A 1 80 ? 1.306 1.763 -11.131 1.00 85.00 80 GLU A C 1
ATOM 615 O O . GLU A 1 80 ? 0.778 2.666 -10.484 1.00 85.00 80 GLU A O 1
ATOM 620 N N . GLN A 1 81 ? 0.850 0.512 -11.036 1.00 84.81 81 GLN A N 1
ATOM 621 C CA . GLN A 1 81 ? -0.286 0.177 -10.167 1.00 84.81 81 GLN A CA 1
ATOM 622 C C . GLN A 1 81 ? -0.006 0.446 -8.679 1.00 84.81 81 GLN A C 1
ATOM 624 O O . GLN A 1 81 ? -0.932 0.704 -7.908 1.00 84.81 81 GLN A O 1
ATOM 629 N N . MET A 1 82 ? 1.261 0.409 -8.258 1.00 86.19 82 MET A N 1
ATOM 630 C CA . MET A 1 82 ? 1.664 0.716 -6.882 1.00 86.19 82 MET A CA 1
ATOM 631 C C . MET A 1 82 ? 1.771 2.223 -6.620 1.00 86.19 82 MET A C 1
ATOM 633 O O . MET A 1 82 ? 1.620 2.647 -5.472 1.00 86.19 82 MET A O 1
ATOM 637 N N . ARG A 1 83 ? 1.999 3.039 -7.659 1.00 88.06 83 ARG A N 1
ATOM 638 C CA . ARG A 1 83 ? 2.266 4.484 -7.559 1.00 88.06 83 ARG A CA 1
ATOM 639 C C . ARG A 1 83 ? 1.261 5.264 -6.700 1.00 88.06 83 ARG A C 1
ATOM 641 O O . ARG A 1 83 ? 1.719 6.069 -5.888 1.00 88.06 83 ARG A O 1
ATOM 648 N N . PRO A 1 84 ? -0.067 5.034 -6.781 1.00 89.00 84 PRO A N 1
ATOM 649 C CA . PRO A 1 84 ? -1.047 5.776 -5.979 1.00 89.00 84 PRO A CA 1
ATOM 650 C C . PRO A 1 84 ? -0.927 5.554 -4.465 1.00 89.00 84 PRO A C 1
ATOM 652 O O . PRO A 1 84 ? -1.480 6.326 -3.684 1.00 89.00 84 PRO A O 1
ATOM 655 N N . TYR A 1 85 ? -0.232 4.494 -4.047 1.00 88.75 85 TYR A N 1
ATOM 656 C CA . TYR A 1 85 ? -0.103 4.072 -2.651 1.00 88.75 85 TYR A CA 1
ATOM 657 C C . TYR A 1 85 ? 1.239 4.460 -2.023 1.00 88.75 85 TYR A C 1
ATOM 659 O O . TYR A 1 85 ? 1.496 4.128 -0.865 1.00 88.75 85 TYR A O 1
ATOM 667 N N . LEU A 1 86 ? 2.101 5.147 -2.774 1.00 86.94 86 LEU A N 1
ATOM 668 C CA . LEU A 1 86 ? 3.447 5.517 -2.354 1.00 86.94 86 LEU A CA 1
ATOM 669 C C . LEU A 1 86 ? 3.546 7.002 -2.009 1.00 86.94 86 LEU A C 1
ATOM 671 O O . LEU A 1 86 ? 2.846 7.848 -2.568 1.00 86.94 86 LEU A O 1
ATOM 675 N N . ALA A 1 87 ? 4.472 7.333 -1.108 1.00 85.94 87 ALA A N 1
ATOM 676 C CA . ALA A 1 87 ? 4.839 8.724 -0.872 1.00 85.94 87 ALA A CA 1
ATOM 677 C C . ALA A 1 87 ? 5.484 9.332 -2.138 1.00 85.94 87 ALA A C 1
ATOM 679 O O . ALA A 1 87 ? 6.109 8.598 -2.907 1.00 85.94 87 ALA A O 1
ATOM 680 N N . PRO A 1 88 ? 5.437 10.662 -2.343 1.00 82.69 88 PRO A N 1
ATOM 681 C CA . PRO A 1 88 ? 5.979 11.299 -3.550 1.00 82.69 88 PRO A CA 1
ATOM 682 C C . PRO A 1 88 ? 7.441 10.934 -3.853 1.00 82.69 88 PRO A C 1
ATOM 684 O O . PRO A 1 88 ? 7.791 10.679 -5.002 1.00 82.69 88 PRO A O 1
ATOM 687 N N . GLN A 1 89 ? 8.281 10.832 -2.818 1.00 80.50 89 GLN A N 1
ATOM 688 C CA . GLN A 1 89 ? 9.686 10.427 -2.950 1.00 80.50 89 GLN A CA 1
ATOM 689 C C . GLN A 1 89 ? 9.848 8.953 -3.358 1.00 80.50 89 GLN A C 1
ATOM 691 O O . GLN A 1 89 ? 10.779 8.592 -4.067 1.00 80.50 89 GLN A O 1
ATOM 696 N N . GLN A 1 90 ? 8.941 8.082 -2.919 1.00 83.06 90 GLN A N 1
ATOM 697 C CA . GLN A 1 90 ? 8.955 6.668 -3.295 1.00 83.06 90 GLN A CA 1
ATOM 698 C C . GLN A 1 90 ? 8.422 6.477 -4.719 1.00 83.06 90 GLN A C 1
ATOM 700 O O . GLN A 1 90 ? 8.956 5.667 -5.471 1.00 83.06 90 GLN A O 1
ATOM 705 N N . ALA A 1 91 ? 7.413 7.258 -5.112 1.00 85.00 91 ALA A N 1
ATOM 706 C CA . ALA A 1 91 ? 6.890 7.272 -6.472 1.00 85.00 91 ALA A CA 1
ATOM 707 C C . ALA A 1 91 ? 7.941 7.760 -7.485 1.00 85.00 91 ALA A C 1
ATOM 709 O O . ALA A 1 91 ? 8.055 7.185 -8.562 1.00 85.00 91 ALA A O 1
ATOM 710 N N . SER A 1 92 ? 8.759 8.760 -7.135 1.00 82.75 92 SER A N 1
ATOM 711 C CA . SER A 1 92 ? 9.834 9.231 -8.020 1.00 82.75 92 SER A CA 1
ATOM 712 C C . SER A 1 92 ? 10.966 8.210 -8.191 1.00 82.75 92 SER A C 1
ATOM 714 O O . SER A 1 92 ? 11.611 8.179 -9.238 1.00 82.75 92 SER A O 1
ATOM 716 N N . ALA A 1 93 ? 11.191 7.331 -7.208 1.00 82.19 93 ALA A N 1
ATOM 717 C CA . ALA A 1 93 ? 12.122 6.213 -7.352 1.00 82.19 93 ALA A CA 1
ATOM 718 C C . ALA A 1 93 ? 11.623 5.170 -8.370 1.00 82.19 93 ALA A C 1
ATOM 720 O O . ALA A 1 93 ? 12.436 4.562 -9.068 1.00 82.19 93 ALA A O 1
ATOM 721 N N . LEU A 1 94 ? 10.301 4.998 -8.511 1.00 86.06 94 LEU A N 1
ATOM 722 C CA . LEU A 1 94 ? 9.736 4.139 -9.556 1.00 86.06 94 LEU A CA 1
ATOM 723 C C . LEU A 1 94 ? 10.057 4.666 -10.955 1.00 86.06 94 LEU A C 1
ATOM 725 O O . LEU A 1 94 ? 10.392 3.873 -11.829 1.00 86.06 94 LEU A O 1
ATOM 729 N N . ASP A 1 95 ? 10.047 5.990 -11.146 1.00 84.06 95 ASP A N 1
ATOM 730 C CA . ASP A 1 95 ? 10.397 6.605 -12.432 1.00 84.06 95 ASP A CA 1
ATOM 731 C C . ASP A 1 95 ? 11.828 6.261 -12.861 1.00 84.06 95 ASP A C 1
ATOM 733 O O . ASP A 1 95 ? 12.094 6.110 -14.050 1.00 84.06 95 ASP A O 1
ATOM 737 N N . ILE A 1 96 ? 12.751 6.114 -11.906 1.00 83.19 96 ILE A N 1
ATOM 738 C CA . ILE A 1 96 ? 14.128 5.695 -12.188 1.00 83.19 96 ILE A CA 1
ATOM 739 C C . ILE A 1 96 ? 14.134 4.230 -12.635 1.00 83.19 96 ILE A C 1
ATOM 741 O O . ILE A 1 96 ? 14.719 3.909 -13.665 1.00 83.19 96 ILE A O 1
ATOM 745 N N . ILE A 1 97 ? 13.451 3.344 -11.904 1.00 83.00 97 ILE A N 1
ATOM 746 C CA . ILE A 1 97 ? 13.409 1.907 -12.217 1.00 83.00 97 ILE A CA 1
ATOM 747 C C . ILE A 1 97 ? 12.795 1.659 -13.601 1.00 83.00 97 ILE A C 1
ATOM 749 O O . ILE A 1 97 ? 13.349 0.880 -14.377 1.00 83.00 97 ILE A O 1
ATOM 753 N N . VAL A 1 98 ? 11.691 2.338 -13.925 1.00 83.75 98 VAL A N 1
ATOM 754 C CA . VAL A 1 98 ? 11.027 2.225 -15.232 1.00 83.75 98 VAL A CA 1
ATOM 755 C C . VAL A 1 98 ? 11.959 2.694 -16.351 1.00 83.75 98 VAL A C 1
ATOM 757 O O . VAL A 1 98 ? 12.192 1.945 -17.298 1.00 83.75 98 VAL A O 1
ATOM 760 N N . ARG A 1 99 ? 12.594 3.867 -16.206 1.00 81.75 99 ARG A N 1
ATOM 761 C CA . ARG A 1 99 ? 13.550 4.380 -17.203 1.00 81.75 99 ARG A CA 1
ATOM 762 C C . ARG A 1 99 ? 14.749 3.448 -17.409 1.00 81.75 99 ARG A C 1
ATOM 764 O O . ARG A 1 99 ? 15.210 3.283 -18.533 1.00 81.75 99 ARG A O 1
ATOM 771 N N . VAL A 1 100 ? 15.259 2.823 -16.345 1.00 82.88 100 VAL A N 1
ATOM 772 C CA . VAL A 1 100 ? 16.358 1.847 -16.453 1.00 82.88 100 VAL A CA 1
ATOM 773 C C . VAL A 1 100 ? 15.912 0.601 -17.219 1.00 82.88 100 VAL A C 1
ATOM 775 O O . VAL A 1 100 ? 16.651 0.130 -18.083 1.00 82.88 100 VAL A O 1
ATOM 778 N N . GLN A 1 101 ? 14.706 0.087 -16.956 1.00 81.44 101 GLN A N 1
ATOM 779 C CA . GLN A 1 101 ? 14.167 -1.066 -17.685 1.00 81.44 101 GLN A CA 1
ATOM 780 C C . GLN A 1 101 ? 13.993 -0.785 -19.181 1.00 81.44 101 GLN A C 1
ATOM 782 O O . GLN A 1 101 ? 14.370 -1.624 -19.996 1.00 81.44 101 GLN A O 1
ATOM 787 N N . GLU A 1 102 ? 13.495 0.396 -19.552 1.00 83.06 102 GLU A N 1
ATOM 788 C CA . GLU A 1 102 ? 13.332 0.801 -20.957 1.00 83.06 102 GLU A CA 1
ATOM 789 C C . GLU A 1 102 ? 14.662 0.854 -21.724 1.00 83.06 102 GLU A C 1
ATOM 791 O O . GLU A 1 102 ? 14.694 0.668 -22.941 1.00 83.06 102 GLU A O 1
ATOM 796 N N . MET A 1 103 ? 15.776 1.067 -21.020 1.00 77.06 103 MET A N 1
ATOM 797 C CA . MET A 1 103 ? 17.106 1.163 -21.620 1.00 77.06 103 MET A CA 1
ATOM 798 C C . MET A 1 103 ? 17.896 -0.142 -21.619 1.00 77.06 103 MET A C 1
ATOM 800 O O . MET A 1 103 ? 18.882 -0.232 -22.354 1.00 77.06 103 MET A O 1
ATOM 804 N N . MET A 1 104 ? 17.464 -1.166 -20.876 1.00 80.81 104 MET A N 1
ATOM 805 C CA . MET A 1 104 ? 18.108 -2.488 -20.886 1.00 80.81 104 MET A CA 1
ATOM 806 C C . MET A 1 104 ? 18.307 -3.042 -22.309 1.00 80.81 104 MET A C 1
ATOM 808 O O . MET A 1 104 ? 19.430 -3.437 -22.616 1.00 80.81 104 MET A O 1
ATOM 812 N N . PRO A 1 105 ? 17.328 -2.968 -23.236 1.00 83.44 105 PRO A N 1
ATOM 813 C CA . PRO A 1 105 ? 17.532 -3.427 -24.613 1.00 83.44 105 PRO A CA 1
ATOM 814 C C . PRO A 1 105 ? 18.596 -2.625 -25.381 1.00 83.44 105 PRO A C 1
ATOM 816 O O . PRO A 1 105 ? 19.329 -3.179 -26.201 1.00 83.44 105 PRO A O 1
ATOM 819 N N . LEU A 1 106 ? 18.706 -1.315 -25.124 1.00 83.06 106 LEU A N 1
ATOM 820 C CA . LEU A 1 106 ? 19.719 -0.455 -25.746 1.00 83.06 106 LEU A CA 1
ATOM 821 C C . LEU A 1 106 ? 21.113 -0.792 -25.216 1.00 83.06 106 LEU A C 1
ATOM 823 O O . LEU A 1 106 ? 22.061 -0.885 -25.993 1.00 83.06 106 LEU A O 1
ATOM 827 N N . VAL A 1 107 ? 21.227 -1.004 -23.906 1.00 80.88 107 VAL A N 1
ATOM 828 C CA . VAL A 1 107 ? 22.466 -1.415 -23.239 1.00 80.88 107 VAL A CA 1
ATOM 829 C C . VAL A 1 107 ? 22.908 -2.795 -23.726 1.00 80.88 107 VAL A C 1
ATOM 831 O O . VAL A 1 107 ? 24.075 -2.968 -24.066 1.00 80.88 107 VAL A O 1
ATOM 834 N N . GLU A 1 108 ? 21.989 -3.752 -23.846 1.00 82.81 108 GLU A N 1
ATOM 835 C CA . GLU A 1 108 ? 22.260 -5.081 -24.406 1.00 82.81 108 GLU A CA 1
ATOM 836 C C . GLU A 1 108 ? 22.737 -5.001 -25.861 1.00 82.81 108 GLU A C 1
ATOM 838 O O . GLU A 1 108 ? 23.716 -5.651 -26.226 1.00 82.81 108 GLU A O 1
ATOM 843 N N . MET A 1 109 ? 22.112 -4.154 -26.685 1.00 83.19 109 MET A N 1
ATOM 844 C CA . MET A 1 109 ? 22.551 -3.911 -28.062 1.00 83.19 109 MET A CA 1
ATOM 845 C C . MET A 1 109 ? 23.958 -3.296 -28.110 1.00 83.19 109 MET A C 1
ATOM 847 O O . MET A 1 109 ? 24.793 -3.705 -28.919 1.00 83.19 109 MET A O 1
ATOM 851 N N . LEU A 1 110 ? 24.245 -2.328 -27.237 1.00 82.00 110 LEU A N 1
ATOM 852 C CA . LEU A 1 110 ? 25.535 -1.644 -27.184 1.00 82.00 110 LEU A CA 1
ATOM 853 C C . LEU A 1 110 ? 26.648 -2.580 -26.683 1.00 82.00 110 LEU A C 1
ATOM 855 O O . LEU A 1 110 ? 27.740 -2.596 -27.256 1.00 82.00 110 LEU A O 1
ATOM 859 N N . GLN A 1 111 ? 26.349 -3.422 -25.691 1.00 75.75 111 GLN A N 1
ATOM 860 C CA . GLN A 1 111 ? 27.226 -4.499 -25.226 1.00 75.75 111 GLN A CA 1
ATOM 861 C C . GLN A 1 111 ? 27.484 -5.529 -26.330 1.00 75.75 111 GLN A C 1
ATOM 863 O O . GLN A 1 111 ? 28.639 -5.849 -26.604 1.00 75.75 111 GLN A O 1
ATOM 868 N N . ALA A 1 112 ? 26.437 -5.990 -27.021 1.00 79.06 112 ALA A N 1
ATOM 869 C CA . ALA A 1 112 ? 26.561 -6.931 -28.134 1.00 79.06 112 ALA A CA 1
ATOM 870 C C . ALA A 1 112 ? 27.381 -6.357 -29.305 1.00 79.06 112 ALA A C 1
ATOM 872 O O . ALA A 1 112 ? 28.075 -7.100 -29.996 1.00 79.06 112 ALA A O 1
ATOM 873 N N . SER A 1 113 ? 27.342 -5.035 -29.508 1.00 78.00 113 SER A N 1
ATOM 874 C CA . SER A 1 113 ? 28.151 -4.332 -30.515 1.00 78.00 113 SER A CA 1
ATOM 875 C C . SER A 1 113 ? 29.614 -4.095 -30.104 1.00 78.00 113 SER A C 1
ATOM 877 O O . SER A 1 113 ? 30.404 -3.615 -30.914 1.00 78.00 113 SER A O 1
ATOM 879 N N . GLY A 1 114 ? 29.991 -4.408 -28.857 1.00 69.50 114 GLY A N 1
ATOM 880 C CA . GLY A 1 114 ? 31.334 -4.173 -28.314 1.00 69.50 114 GLY A CA 1
ATOM 881 C C . GLY A 1 114 ? 31.625 -2.721 -27.912 1.00 69.50 114 GLY A C 1
ATOM 882 O O . GLY A 1 114 ? 32.704 -2.440 -27.396 1.00 69.50 114 GLY A O 1
ATOM 883 N N . ALA A 1 115 ? 30.672 -1.799 -28.086 1.00 66.00 115 ALA A N 1
ATOM 884 C CA . ALA A 1 115 ? 30.813 -0.392 -27.702 1.00 66.00 115 ALA A CA 1
ATOM 885 C C . ALA A 1 115 ? 30.810 -0.165 -26.174 1.00 66.00 115 ALA A C 1
ATOM 887 O O . ALA A 1 115 ? 31.236 0.890 -25.709 1.00 66.00 115 ALA A O 1
ATOM 888 N N . MET A 1 116 ? 30.384 -1.167 -25.395 1.00 62.75 116 MET A N 1
ATOM 889 C CA . MET A 1 116 ? 30.355 -1.162 -23.924 1.00 62.75 116 MET A CA 1
ATOM 890 C C . MET A 1 116 ? 31.349 -2.171 -23.300 1.00 62.75 116 MET A C 1
ATOM 892 O O . MET A 1 116 ? 31.074 -2.801 -22.280 1.00 62.75 116 MET A O 1
ATOM 896 N N . SER A 1 117 ? 32.506 -2.383 -23.938 1.00 55.84 117 SER A N 1
ATOM 897 C CA . SER A 1 117 ? 33.509 -3.364 -23.497 1.00 55.84 117 SER A CA 1
ATOM 898 C C . SER A 1 117 ? 34.263 -2.916 -22.238 1.00 55.84 117 SER A C 1
ATOM 900 O O . SER A 1 117 ? 35.171 -2.089 -22.307 1.00 55.84 117 SER A O 1
ATOM 902 N N . GLY A 1 118 ? 33.959 -3.534 -21.096 1.00 61.56 118 GLY A N 1
ATOM 903 C CA . GLY A 1 118 ? 34.798 -3.483 -19.900 1.00 61.56 118 GLY A CA 1
ATOM 904 C C . GLY A 1 118 ? 35.823 -4.619 -19.876 1.00 61.56 118 GLY A C 1
ATOM 905 O O . GLY A 1 118 ? 35.464 -5.736 -19.518 1.00 61.56 118 GLY A O 1
ATOM 906 N N . ASN A 1 119 ? 37.090 -4.339 -20.215 1.00 42.66 119 ASN A N 1
ATOM 907 C CA . ASN A 1 119 ? 38.252 -4.830 -19.455 1.00 42.66 119 ASN A CA 1
ATOM 908 C C . ASN A 1 119 ? 39.561 -4.105 -19.840 1.00 42.66 119 ASN A C 1
ATOM 910 O O . ASN A 1 119 ? 39.772 -3.726 -20.988 1.00 42.66 119 ASN A O 1
ATOM 914 N N . ALA A 1 120 ? 40.427 -3.961 -18.836 1.00 50.09 120 ALA A N 1
ATOM 915 C CA . ALA A 1 120 ? 41.663 -3.192 -18.751 1.00 50.09 120 ALA A CA 1
ATOM 916 C C . ALA A 1 120 ? 42.705 -3.410 -19.868 1.00 50.09 120 ALA A C 1
ATOM 918 O O . ALA A 1 120 ? 43.087 -4.537 -20.180 1.00 50.09 120 ALA A O 1
ATOM 919 N N . GLY A 1 121 ? 43.258 -2.300 -20.361 1.00 37.69 121 GLY A N 1
ATOM 920 C CA . GLY A 1 121 ? 44.453 -2.257 -21.201 1.00 37.69 121 GLY A CA 1
ATOM 921 C C . GLY A 1 121 ? 44.593 -0.893 -21.867 1.00 37.69 121 GLY A C 1
ATOM 922 O O . GLY A 1 121 ? 43.818 -0.570 -22.753 1.00 37.69 121 GLY A O 1
ATOM 923 N N . GLU A 1 122 ? 45.537 -0.095 -21.370 1.00 46.12 122 GLU A N 1
ATOM 924 C CA . GLU A 1 122 ? 46.059 1.171 -21.906 1.00 46.12 122 GLU A CA 1
ATOM 925 C C . GLU A 1 122 ? 45.575 1.587 -23.313 1.00 46.12 122 GLU A C 1
ATOM 927 O O . GLU A 1 122 ? 45.928 0.965 -24.312 1.00 46.12 122 GLU A O 1
ATOM 932 N N . GLY A 1 123 ? 44.876 2.726 -23.401 1.00 39.88 123 GLY A N 1
ATOM 933 C CA . GLY A 1 123 ? 44.765 3.486 -24.652 1.00 39.88 123 GLY A CA 1
ATOM 934 C C . GLY A 1 123 ? 43.358 3.956 -25.019 1.00 39.88 123 GLY A C 1
ATOM 935 O O . GLY A 1 123 ? 42.579 3.220 -25.605 1.00 39.88 123 GLY A O 1
ATOM 936 N N . SER A 1 124 ? 43.090 5.228 -24.718 1.00 45.69 124 SER A N 1
ATOM 937 C CA . SER A 1 124 ? 42.185 6.170 -25.398 1.00 45.69 124 SER A CA 1
ATOM 938 C C . SER A 1 124 ? 41.068 5.626 -26.310 1.00 45.69 124 SER A C 1
ATOM 940 O O . SER A 1 124 ? 41.264 5.411 -27.504 1.00 45.69 124 SER A O 1
ATOM 942 N N . GLY A 1 125 ? 39.849 5.627 -25.771 1.00 41.28 125 GLY A N 1
ATOM 943 C CA . GLY A 1 125 ? 38.575 5.773 -26.483 1.00 41.28 125 GLY A CA 1
ATOM 944 C C . GLY A 1 125 ? 37.479 6.084 -25.453 1.00 41.28 125 GLY A C 1
ATOM 945 O O . GLY A 1 125 ? 37.600 5.596 -24.329 1.00 41.28 125 GLY A O 1
ATOM 946 N N . PRO A 1 126 ? 36.453 6.909 -25.750 1.00 43.34 126 PRO A N 1
ATOM 947 C CA . PRO A 1 126 ? 35.390 7.187 -24.791 1.00 43.34 126 PRO A CA 1
ATOM 948 C C . PRO A 1 126 ? 34.522 5.930 -24.674 1.00 43.34 126 PRO A C 1
ATOM 950 O O . PRO A 1 126 ? 33.571 5.743 -25.430 1.00 43.34 126 PRO A O 1
ATOM 953 N N . GLY A 1 127 ? 34.908 5.019 -23.781 1.00 50.97 127 GLY A N 1
ATOM 954 C CA . GLY A 1 127 ? 34.051 3.919 -23.364 1.00 50.97 127 GLY A CA 1
ATOM 955 C C . GLY A 1 127 ? 32.804 4.516 -22.727 1.00 50.97 127 GLY A C 1
ATOM 956 O O . GLY A 1 127 ? 32.908 5.390 -21.870 1.00 50.97 127 GLY A O 1
ATOM 957 N N . PHE A 1 128 ? 31.632 4.107 -23.197 1.00 60.78 128 PHE A N 1
ATOM 958 C CA . PHE A 1 128 ? 30.369 4.605 -22.671 1.00 60.78 128 PHE A CA 1
ATOM 959 C C . PHE A 1 128 ? 30.118 3.940 -21.310 1.00 60.78 128 PHE A C 1
ATOM 961 O O . PHE A 1 128 ? 29.831 2.742 -21.258 1.00 60.78 128 PHE A O 1
ATOM 968 N N . ASP A 1 129 ? 30.286 4.685 -20.215 1.00 72.69 129 ASP A N 1
ATOM 969 C CA . ASP A 1 129 ? 30.072 4.170 -18.861 1.00 72.69 129 ASP A CA 1
ATOM 970 C C . ASP A 1 129 ? 28.566 4.109 -18.552 1.00 72.69 129 ASP A C 1
ATOM 972 O O . ASP A 1 129 ? 27.818 5.069 -18.754 1.00 72.69 129 ASP A O 1
ATOM 976 N N . PHE A 1 130 ? 28.102 2.957 -18.065 1.00 68.69 130 PHE A N 1
ATOM 977 C CA . PHE A 1 130 ? 26.714 2.767 -17.643 1.00 68.69 130 PHE A CA 1
ATOM 978 C C . PHE A 1 130 ? 26.350 3.687 -16.469 1.00 68.69 130 PHE A C 1
ATOM 980 O O . PHE A 1 130 ? 25.207 4.122 -16.361 1.00 68.69 130 PHE A O 1
ATOM 987 N N . THR A 1 131 ? 27.314 4.020 -15.608 1.00 74.56 131 THR A N 1
ATOM 988 C CA . THR A 1 131 ? 27.087 4.916 -14.467 1.00 74.56 131 THR A CA 1
ATOM 989 C C . THR A 1 131 ? 26.858 6.364 -14.902 1.00 74.56 131 THR A C 1
ATOM 991 O O . THR A 1 131 ? 25.927 6.996 -14.403 1.00 74.56 131 THR A O 1
ATOM 994 N N . ASP A 1 132 ? 27.602 6.851 -15.897 1.00 77.62 132 ASP A N 1
ATOM 995 C CA . ASP A 1 132 ? 27.395 8.176 -16.496 1.00 77.62 132 ASP A CA 1
ATOM 996 C C . ASP A 1 132 ? 26.057 8.262 -17.243 1.00 77.62 132 ASP A C 1
ATOM 998 O O . ASP A 1 132 ? 25.365 9.282 -17.186 1.00 77.62 132 ASP A O 1
ATOM 1002 N N . LEU A 1 133 ? 25.653 7.169 -17.900 1.00 79.50 133 LEU A N 1
ATOM 1003 C CA . LEU A 1 133 ? 24.338 7.058 -18.529 1.00 79.50 133 LEU A CA 1
ATOM 1004 C C . LEU A 1 133 ? 23.212 7.179 -17.496 1.00 79.50 133 LEU A C 1
ATOM 1006 O O . LEU A 1 133 ? 22.298 7.979 -17.681 1.00 79.50 133 LEU A O 1
ATOM 1010 N N . LEU A 1 134 ? 23.296 6.421 -16.398 1.00 76.25 134 LEU A N 1
ATOM 1011 C CA . LEU A 1 134 ? 22.312 6.472 -15.317 1.00 76.25 134 LEU A CA 1
ATOM 1012 C C . LEU A 1 134 ? 22.256 7.855 -14.664 1.00 76.25 134 LEU A C 1
ATOM 1014 O O . LEU A 1 134 ? 21.165 8.385 -14.455 1.00 76.25 134 LEU A O 1
ATOM 1018 N N . ALA A 1 135 ? 23.413 8.460 -14.380 1.00 77.31 135 ALA A N 1
ATOM 1019 C CA . ALA A 1 135 ? 23.496 9.793 -13.791 1.00 77.31 135 ALA A CA 1
ATOM 1020 C C . ALA A 1 135 ? 22.861 10.856 -14.701 1.00 77.31 135 ALA A C 1
ATOM 1022 O O . ALA A 1 135 ? 22.125 11.719 -14.220 1.00 77.31 135 ALA A O 1
ATOM 1023 N N . GLY A 1 136 ? 23.066 10.759 -16.018 1.00 77.00 136 GLY A N 1
ATOM 1024 C CA . GLY A 1 136 ? 22.471 11.661 -17.007 1.00 77.00 136 GLY A CA 1
ATOM 1025 C C . GLY A 1 136 ? 20.944 11.568 -17.138 1.00 77.00 136 GLY A C 1
ATOM 1026 O O . GLY A 1 136 ? 20.332 12.465 -17.714 1.00 77.00 136 GLY A O 1
ATOM 1027 N N . MET A 1 137 ? 20.316 10.515 -16.609 1.00 70.44 137 MET A N 1
ATOM 1028 C CA . MET A 1 137 ? 18.866 10.283 -16.700 1.00 70.44 137 MET A CA 1
ATOM 1029 C C . MET A 1 137 ? 18.079 10.708 -15.462 1.00 70.44 137 MET A C 1
ATOM 1031 O O . MET A 1 137 ? 16.841 10.776 -15.499 1.00 70.44 137 MET A O 1
ATOM 1035 N N . LEU A 1 138 ? 18.785 10.953 -14.363 1.00 80.44 138 LEU A N 1
ATOM 1036 C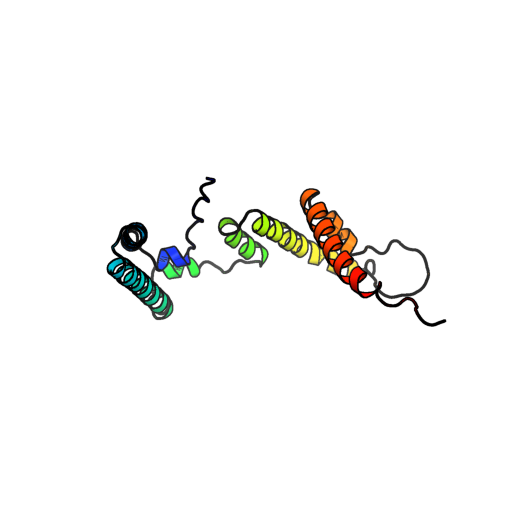 CA . LEU A 1 138 ? 18.207 11.503 -13.151 1.00 80.44 138 LEU A CA 1
ATOM 1037 C C . LEU A 1 138 ? 17.746 12.941 -13.426 1.00 80.44 138 LEU A C 1
ATOM 1039 O O . LEU A 1 138 ? 18.404 13.695 -14.144 1.00 80.44 138 LEU A O 1
ATOM 1043 N N . THR A 1 139 ? 16.606 13.340 -12.861 1.00 79.69 139 THR A N 1
ATOM 1044 C CA . THR A 1 139 ? 16.234 14.764 -12.856 1.00 79.69 139 THR A CA 1
ATOM 1045 C C . THR A 1 139 ? 17.269 15.567 -12.055 1.00 79.69 139 THR A C 1
ATOM 1047 O O . THR A 1 139 ? 17.930 14.988 -11.194 1.00 79.69 139 THR A O 1
ATOM 1050 N N . PRO A 1 140 ? 17.406 16.890 -12.266 1.00 79.88 140 PRO A N 1
ATOM 1051 C CA . PRO A 1 140 ? 18.327 17.713 -11.474 1.00 79.88 140 PRO A CA 1
ATOM 1052 C C . PRO A 1 140 ? 18.146 17.520 -9.957 1.00 79.88 140 PRO A C 1
ATOM 1054 O O . PRO A 1 140 ? 19.115 17.346 -9.229 1.00 79.88 140 PRO A O 1
ATOM 1057 N N . GLU A 1 141 ? 16.895 17.409 -9.503 1.00 79.31 141 GLU A N 1
ATOM 1058 C CA . GLU A 1 141 ? 16.554 17.123 -8.102 1.00 79.31 141 GLU A CA 1
ATOM 1059 C C . GLU A 1 141 ? 16.982 15.708 -7.653 1.00 79.31 141 GLU A C 1
ATOM 1061 O O . GLU A 1 141 ? 17.413 15.507 -6.520 1.00 79.31 141 GLU A O 1
ATOM 1066 N N . GLN A 1 142 ? 16.891 14.703 -8.532 1.00 77.50 142 GLN A N 1
ATOM 1067 C CA . GLN A 1 142 ? 17.337 13.332 -8.245 1.00 77.50 142 GLN A CA 1
ATOM 1068 C C . GLN A 1 142 ? 18.867 13.196 -8.271 1.00 77.50 142 GLN A C 1
ATOM 1070 O O . GLN A 1 142 ? 19.415 12.386 -7.524 1.00 77.50 142 GLN A O 1
ATOM 1075 N N . GLN A 1 143 ? 19.555 13.982 -9.103 1.00 81.88 143 GLN A N 1
ATOM 1076 C CA . GLN A 1 143 ? 21.018 14.057 -9.132 1.00 81.88 143 GLN A CA 1
ATOM 1077 C C . GLN A 1 143 ? 21.561 14.632 -7.826 1.00 81.88 143 GLN A C 1
ATOM 1079 O O . GLN A 1 143 ? 22.497 14.071 -7.264 1.00 81.88 143 GLN A O 1
ATOM 1084 N N . GLU A 1 144 ? 20.949 15.704 -7.317 1.00 82.00 144 GLU A N 1
ATOM 1085 C CA . GLU A 1 144 ? 21.316 16.303 -6.029 1.00 82.00 144 GLU A CA 1
ATOM 1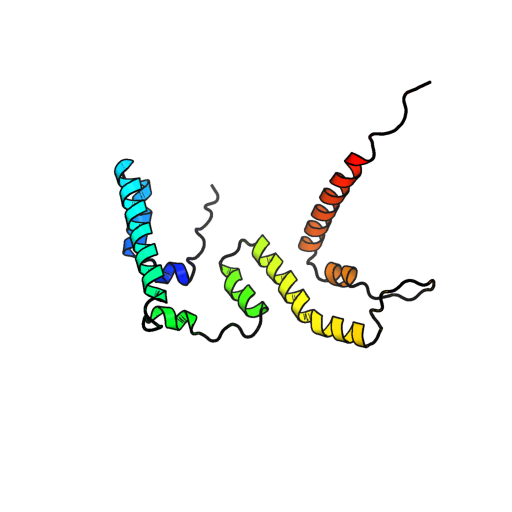086 C C . GLU A 1 144 ? 21.119 15.317 -4.874 1.00 82.00 144 GLU A C 1
ATOM 1088 O O . GLU A 1 144 ? 22.035 15.110 -4.081 1.00 82.00 144 GLU A O 1
ATOM 1093 N N . MET A 1 145 ? 19.974 14.629 -4.827 1.00 78.00 145 MET A N 1
ATOM 1094 C CA . MET A 1 145 ? 19.706 13.613 -3.805 1.00 78.00 145 MET A CA 1
ATOM 1095 C C . MET A 1 145 ? 20.722 12.459 -3.858 1.00 78.00 145 MET A C 1
ATOM 1097 O O . MET A 1 145 ? 21.219 12.011 -2.825 1.00 78.00 145 MET A O 1
ATOM 1101 N N . PHE A 1 146 ? 21.059 11.977 -5.058 1.00 77.69 146 PHE A N 1
ATOM 1102 C CA . PHE A 1 146 ? 22.076 10.940 -5.238 1.00 77.69 146 PHE A CA 1
ATOM 1103 C C . PHE A 1 146 ? 23.469 11.417 -4.800 1.00 77.69 146 PHE A C 1
ATOM 1105 O O . PHE A 1 146 ? 24.184 10.682 -4.113 1.00 77.69 146 PHE A O 1
ATOM 1112 N N . ALA A 1 147 ? 23.835 12.654 -5.147 1.00 79.81 147 ALA A N 1
ATOM 1113 C CA . ALA A 1 147 ? 25.089 13.267 -4.729 1.00 79.81 147 ALA A CA 1
ATOM 1114 C C . ALA A 1 147 ? 25.176 13.367 -3.196 1.00 79.81 147 ALA A C 1
ATOM 1116 O O . ALA A 1 147 ? 26.176 12.936 -2.620 1.00 79.81 147 ALA A O 1
ATOM 1117 N N . GLU A 1 148 ? 24.108 13.812 -2.532 1.00 79.88 148 GLU A N 1
ATOM 1118 C CA . GLU A 1 148 ? 24.033 13.928 -1.072 1.00 79.88 148 GLU A CA 1
ATOM 1119 C C . GLU A 1 148 ? 24.213 12.565 -0.369 1.00 79.88 148 GLU A C 1
ATOM 1121 O O . GLU A 1 148 ? 25.005 12.439 0.571 1.00 79.88 148 GLU A O 1
ATOM 1126 N N . TYR A 1 149 ? 23.569 11.499 -0.868 1.00 75.12 149 TYR A N 1
ATOM 1127 C CA . TYR A 1 149 ? 23.774 10.136 -0.351 1.00 75.12 149 TYR A CA 1
ATOM 1128 C C . TYR A 1 149 ? 25.210 9.636 -0.550 1.00 75.12 149 TYR A C 1
ATOM 1130 O O . TYR A 1 149 ? 25.776 9.008 0.352 1.00 75.12 149 TYR A O 1
ATOM 1138 N N . SER A 1 150 ? 25.806 9.907 -1.716 1.00 74.38 150 SER A N 1
ATOM 1139 C CA . SER A 1 150 ? 27.187 9.519 -2.016 1.00 74.38 150 SER A CA 1
ATOM 1140 C C . SER A 1 150 ? 28.193 10.230 -1.102 1.00 74.38 150 SER A C 1
ATOM 1142 O O . SER A 1 150 ? 29.160 9.608 -0.651 1.00 74.38 150 SER A O 1
ATOM 1144 N N . GLU A 1 151 ? 27.929 11.492 -0.749 1.00 81.69 151 GLU A N 1
ATOM 1145 C CA . GLU A 1 151 ? 28.759 12.310 0.137 1.00 81.69 151 GLU A CA 1
ATOM 1146 C C . GLU A 1 151 ? 28.694 11.830 1.596 1.00 81.69 151 GLU A C 1
ATOM 1148 O O . GLU A 1 151 ? 29.730 11.709 2.255 1.00 81.69 151 GLU A O 1
ATOM 1153 N N . MET A 1 152 ? 27.506 11.461 2.095 1.00 73.12 152 MET A N 1
ATOM 1154 C CA . MET A 1 152 ? 27.357 10.875 3.437 1.00 73.12 152 MET A CA 1
ATOM 1155 C C . MET A 1 152 ? 28.062 9.517 3.564 1.00 73.12 152 MET A C 1
ATOM 1157 O O . MET A 1 152 ? 28.729 9.247 4.568 1.00 73.12 152 MET A O 1
ATOM 1161 N N . PHE A 1 153 ? 27.950 8.658 2.546 1.00 71.88 153 PHE A N 1
ATOM 1162 C CA . PHE A 1 153 ? 28.614 7.351 2.546 1.00 71.88 153 PHE A CA 1
ATOM 1163 C C . PHE A 1 153 ? 30.139 7.478 2.464 1.00 71.88 153 PHE A C 1
ATOM 1165 O O . PHE A 1 153 ? 30.855 6.753 3.158 1.00 71.88 153 PHE A O 1
ATOM 1172 N N . SER A 1 154 ? 30.652 8.425 1.678 1.00 71.94 154 SER A N 1
ATOM 1173 C CA . SER A 1 154 ? 32.095 8.677 1.592 1.00 71.94 154 SER A CA 1
ATOM 1174 C C . SER A 1 154 ? 32.654 9.341 2.859 1.00 71.94 154 SER A C 1
ATOM 1176 O O . SER A 1 154 ? 33.741 8.961 3.299 1.00 71.94 154 SER A O 1
ATOM 1178 N N . HIS A 1 155 ? 31.889 10.207 3.538 1.00 63.62 155 HIS A N 1
ATOM 1179 C CA . HIS A 1 155 ? 32.262 10.737 4.859 1.00 63.62 155 HIS A CA 1
ATOM 1180 C C . HIS A 1 155 ? 32.396 9.644 5.929 1.00 63.62 155 HIS A C 1
ATOM 1182 O O . HIS A 1 155 ? 33.302 9.712 6.760 1.00 63.62 155 HIS A O 1
ATOM 1188 N N . SER A 1 156 ? 31.547 8.610 5.894 1.00 57.44 156 SER A N 1
ATOM 1189 C CA . SER A 1 156 ? 31.612 7.501 6.859 1.00 57.44 156 SER A CA 1
ATOM 1190 C C . SER A 1 156 ? 32.853 6.606 6.705 1.00 57.44 156 SER A C 1
ATOM 1192 O O . SER A 1 156 ? 33.328 6.048 7.689 1.00 57.44 156 SER A O 1
ATOM 1194 N N . GLN A 1 157 ? 33.437 6.515 5.502 1.00 55.47 157 GLN A N 1
ATOM 1195 C CA . GLN A 1 157 ? 34.687 5.774 5.271 1.00 55.47 157 GLN A CA 1
ATOM 1196 C C . GLN A 1 157 ? 35.944 6.592 5.604 1.00 55.47 157 GLN A C 1
ATOM 1198 O O . GLN A 1 157 ? 37.009 6.028 5.854 1.00 55.47 157 GLN A O 1
ATOM 1203 N N . GLN A 1 158 ? 35.842 7.923 5.619 1.00 50.44 158 GLN A N 1
ATOM 1204 C CA . GLN A 1 158 ? 36.981 8.811 5.863 1.00 50.44 158 GLN A CA 1
ATOM 1205 C C . GLN A 1 158 ? 37.297 8.986 7.358 1.00 50.44 158 GLN A C 1
ATOM 1207 O O . GLN A 1 158 ? 38.437 9.294 7.714 1.00 50.44 158 GLN A O 1
ATOM 1212 N N . SER A 1 159 ? 36.324 8.739 8.244 1.00 50.66 159 SER A N 1
ATOM 1213 C CA . SER A 1 159 ? 36.516 8.764 9.701 1.00 50.66 159 SER A CA 1
ATOM 1214 C C . SER A 1 159 ? 37.353 7.600 10.248 1.00 50.66 159 SER A C 1
ATOM 1216 O O . SER A 1 159 ? 37.981 7.770 11.290 1.00 50.66 159 SER A O 1
ATOM 1218 N N . ASP A 1 160 ? 37.450 6.473 9.537 1.00 51.91 160 ASP A N 1
ATOM 1219 C CA . ASP A 1 160 ? 38.203 5.294 10.001 1.00 51.91 160 ASP A CA 1
ATOM 1220 C C . ASP A 1 160 ? 39.702 5.320 9.638 1.00 51.91 160 ASP A C 1
ATOM 1222 O O . ASP A 1 160 ? 40.478 4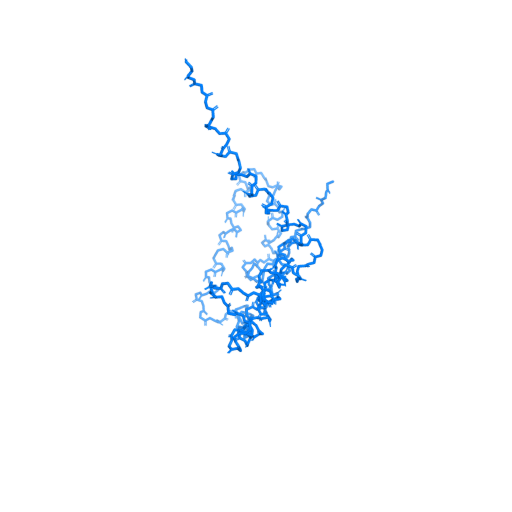.526 10.165 1.00 51.91 160 ASP A O 1
ATOM 1226 N N . GLN A 1 161 ? 40.159 6.248 8.783 1.00 48.69 161 GLN A N 1
ATOM 1227 C CA . GLN A 1 161 ? 41.576 6.340 8.376 1.00 48.69 161 GLN A CA 1
ATOM 1228 C C . GLN A 1 161 ? 42.389 7.428 9.092 1.00 48.69 161 GLN A C 1
ATOM 1230 O O . GLN A 1 161 ? 43.605 7.501 8.914 1.00 48.69 161 GLN A O 1
ATOM 1235 N N . LYS A 1 162 ? 41.773 8.263 9.938 1.00 46.91 162 LYS A N 1
ATOM 1236 C CA . LYS A 1 162 ? 42.470 9.355 10.646 1.00 46.91 162 LYS A CA 1
ATOM 1237 C C . LYS A 1 162 ? 42.762 9.020 12.112 1.00 46.91 162 LYS A C 1
ATOM 1239 O O . LYS A 1 162 ? 42.596 9.860 12.991 1.00 46.91 162 LYS A O 1
ATOM 1244 N N . GLY A 1 163 ? 43.177 7.780 12.364 1.00 48.62 163 GLY A N 1
ATOM 1245 C CA . GLY A 1 163 ? 43.434 7.247 13.702 1.00 48.62 163 GLY A CA 1
ATOM 1246 C C 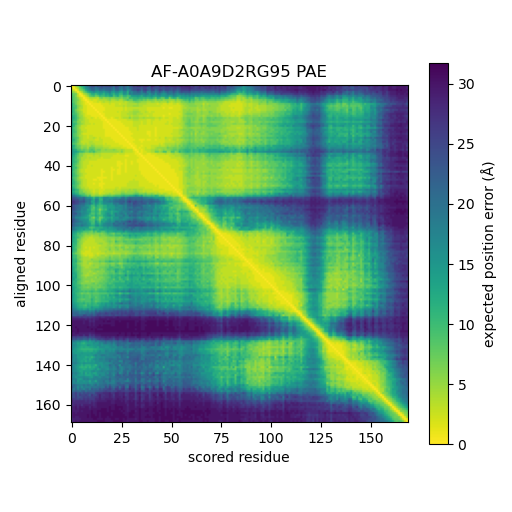. GLY A 1 163 ? 44.753 6.495 13.853 1.00 48.62 163 GLY A C 1
ATOM 1247 O O . GLY A 1 163 ? 44.867 5.718 14.788 1.00 48.62 163 GLY A O 1
ATOM 1248 N N . ASP A 1 164 ? 45.738 6.683 12.970 1.00 50.09 164 ASP A N 1
ATOM 1249 C CA . ASP A 1 164 ? 47.092 6.183 13.232 1.00 50.09 164 ASP A CA 1
ATOM 1250 C C . ASP A 1 164 ? 48.147 7.121 12.640 1.00 50.09 164 ASP A C 1
ATOM 1252 O O . ASP A 1 164 ? 48.598 6.982 11.503 1.00 50.09 164 ASP A O 1
ATOM 1256 N N . HIS A 1 165 ? 48.514 8.150 13.401 1.00 47.31 165 HIS A N 1
ATOM 1257 C CA . HIS A 1 165 ? 49.772 8.832 13.150 1.00 47.31 165 HIS A CA 1
ATOM 1258 C C . HIS A 1 165 ? 50.405 9.310 14.458 1.00 47.31 165 HIS A C 1
ATOM 1260 O O . HIS A 1 165 ? 50.156 10.417 14.919 1.00 47.31 165 HIS A O 1
ATOM 1266 N N . LYS A 1 166 ? 51.294 8.440 14.954 1.00 47.94 166 LYS A N 1
ATOM 1267 C CA . LYS A 1 166 ? 52.505 8.712 15.744 1.00 47.94 166 LYS A CA 1
ATOM 1268 C C . LYS A 1 166 ? 52.336 9.394 17.103 1.00 47.94 166 LYS A C 1
ATOM 1270 O O . LYS A 1 166 ? 52.244 10.609 17.171 1.00 47.94 166 LYS A O 1
ATOM 1275 N N . ASP A 1 167 ? 52.587 8.611 18.150 1.00 47.22 167 ASP A N 1
ATOM 1276 C CA . ASP A 1 167 ? 53.376 9.061 19.298 1.00 47.22 167 ASP A CA 1
ATOM 1277 C C . ASP A 1 167 ? 54.386 7.972 19.681 1.00 47.22 167 ASP A C 1
ATOM 1279 O O . ASP A 1 167 ? 54.050 6.790 19.746 1.00 47.22 167 ASP A O 1
ATOM 1283 N N . GLY A 1 168 ? 55.637 8.373 19.908 1.00 49.25 168 GLY A N 1
ATOM 1284 C CA . GLY A 1 168 ? 56.694 7.484 20.390 1.00 49.25 168 GLY A CA 1
ATOM 1285 C C . GLY A 1 168 ? 58.080 7.894 19.917 1.00 49.25 168 GLY A C 1
ATOM 1286 O O . GLY A 1 168 ? 58.697 7.184 19.124 1.00 49.25 168 GLY A O 1
ATOM 1287 N N . GLN A 1 169 ? 58.525 9.063 20.377 1.00 44.88 169 GLN A N 1
ATOM 1288 C CA . GLN A 1 169 ? 59.937 9.433 20.446 1.00 44.88 169 GLN A CA 1
ATOM 1289 C C . GLN A 1 169 ? 60.546 8.859 21.729 1.00 44.88 169 GLN A C 1
ATOM 1291 O O . GLN A 1 169 ? 59.811 8.813 22.742 1.00 44.88 169 GLN A O 1
#

Sequence (169 aa):
MDRDMPGPMTPFDELVTTPELQMIKLLIPYAPASGRQTLAALVKYTELRKAVRLFHSGGRCPGIRAFEEPAPDTPADLLEQMRPYLAPQQASALDIIVRVQEMMPLVEMLQASGAMSGNAGEGSGPGFDFTDLLAGMLTPEQQEMFAEYSEMFSHSQQSDQKGDHKDGQ

Foldseek 3Di:
DPPPDDADDDLLRPQLDDPVLVVLVVCLVVDDPVVNVVSVCVSVVSSVVRSVCCVVVPQPDPSCVVVVPPDPPDPLSVLVSCLSRDDPVVNLVSVLVNVVVVCPVVVVVCVVVVLQDDDDDDDDDPRPDPVVVSLVPADPVRNVVVVVVVVVVVVVVVVVPPPDDDDDD

Secondary structure (DSSP, 8-state):
----PPPPPPHHHHHH--HHHHHHHHHGGGS-HHHHHHHHHHHHHHHHHHHHHHHHTTT-STTTGGG-SPPPSSHHHHHHHHGGGS-HHHHHHHHHHHHHHHHHHHHHHHHHTTTT-----S-------HHHHHHHHS-HHHHHHHHHHHHHHHHHHHTTSSS------

Solvent-accessible surface area (backbone atoms only — not comparable to full-atom values): 10438 Å² total; per-residue (Å²): 130,86,73,79,71,81,75,71,77,50,78,66,50,59,70,32,50,48,75,67,55,52,53,51,59,70,44,33,84,77,41,57,76,74,50,26,55,52,51,53,49,51,50,52,51,50,29,50,54,39,50,54,49,56,70,71,45,80,72,72,49,78,75,49,53,70,72,64,51,78,73,64,93,41,75,55,56,49,52,58,72,47,38,81,75,44,56,74,74,58,36,54,52,49,57,51,54,43,55,52,59,72,39,46,65,56,52,52,51,35,44,75,69,54,60,48,70,86,76,93,74,94,77,95,71,92,66,62,52,69,66,61,55,55,56,72,68,43,52,76,72,51,42,50,55,52,49,53,55,51,52,55,58,52,53,64,60,55,67,75,70,78,77,83,83,88,87,86,131

Mean predicted aligned error: 14.34 Å